Protein AF-A0A1H7ZLP1-F1 (afdb_monomer_lite)

Foldseek 3Di:
DDDPDPDPDDPDDPQQPQFDLDLVRLLVLAPDPVLSVVLVVQCVVADPDPSNSVSSVVSRVNSSVVSVVVPDDPPDDDCPDVVVVVPPPPDPPDDDDD

Radius of gyration: 26.91 Å; chains: 1; bounding box: 45×44×89 Å

pLDDT: mean 73.46, std 20.81, range [41.5, 97.12]

Secondary structure (DSSP, 8-state):
-----------S-TTS----SSHHHHHHH-S-HHHHHHHHHHHHHSPTTHHHHHHHHHHHHHHHHHHHHHH----------TTTTTS-----------

Organism: Streptacidiphilus jiangxiensis (NCBI:txid235985)

Sequence (98 aa):
MSVEAIEPGSDGDPRIPDIPANIQAIGPALASPAARLQFYAQAMAATAGAEIDAVLQRGRFQALLDQAGRSVPPTGGRRVGLEELAAPLGGVDALDAG

Structure (mmCIF, N/CA/C/O backbone):
data_AF-A0A1H7ZLP1-F1
#
_entry.id   AF-A0A1H7ZLP1-F1
#
loop_
_atom_site.group_PDB
_atom_site.id
_atom_site.type_symbol
_atom_site.label_atom_id
_atom_site.label_alt_id
_atom_site.label_comp_id
_atom_site.label_asym_id
_atom_site.label_entity_id
_atom_site.label_seq_id
_atom_site.pdbx_PDB_ins_code
_atom_site.Cartn_x
_atom_site.Cartn_y
_atom_site.Cartn_z
_atom_site.occupancy
_atom_site.B_iso_or_equiv
_atom_site.auth_seq_id
_atom_site.auth_comp_id
_atom_site.auth_asym_id
_atom_site.auth_atom_id
_atom_site.pdbx_PDB_model_num
ATOM 1 N N . MET A 1 1 ? -36.496 -18.226 4.625 1.00 43.16 1 MET A N 1
ATOM 2 C CA . MET A 1 1 ? -35.477 -18.058 3.572 1.00 43.16 1 MET A CA 1
ATOM 3 C C . MET A 1 1 ? -34.137 -18.021 4.277 1.00 43.16 1 MET A C 1
ATOM 5 O O . MET A 1 1 ? -33.868 -17.049 4.969 1.00 43.16 1 MET A O 1
ATOM 9 N N . SER A 1 2 ? -33.390 -19.121 4.234 1.00 52.16 2 SER A N 1
ATOM 10 C CA . SER A 1 2 ? -32.070 -19.211 4.861 1.00 52.16 2 SER A CA 1
ATOM 11 C C . SER A 1 2 ? -31.060 -18.630 3.885 1.00 52.16 2 SER A C 1
ATOM 13 O O . SER A 1 2 ? -30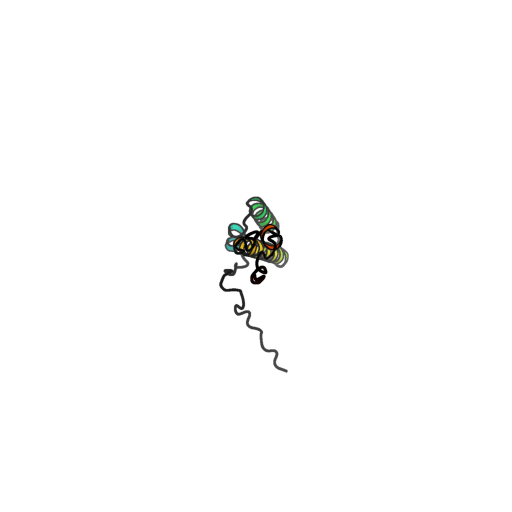.961 -19.102 2.758 1.00 52.16 2 SER A O 1
ATOM 15 N N . VAL A 1 3 ? -30.387 -17.557 4.286 1.00 52.09 3 VAL A N 1
ATOM 16 C CA . VAL A 1 3 ? -29.283 -16.986 3.517 1.00 52.09 3 VAL A CA 1
ATOM 17 C C . VAL A 1 3 ? -28.084 -17.884 3.798 1.00 52.09 3 VAL A C 1
ATOM 19 O O . VAL A 1 3 ? -27.564 -17.873 4.912 1.00 52.09 3 VAL A O 1
ATOM 22 N N . GLU A 1 4 ? -27.712 -18.728 2.837 1.00 44.59 4 GLU A N 1
ATOM 23 C CA . GLU A 1 4 ? -26.442 -19.451 2.891 1.00 44.59 4 GLU A CA 1
ATOM 24 C C . GLU A 1 4 ? -25.311 -18.422 2.978 1.00 44.59 4 GLU A C 1
ATOM 26 O O . GLU A 1 4 ? -25.197 -17.519 2.146 1.00 44.59 4 GLU A O 1
ATOM 31 N N . ALA A 1 5 ? -24.518 -18.522 4.044 1.00 48.53 5 ALA A N 1
ATOM 32 C CA . ALA A 1 5 ? -23.298 -17.755 4.187 1.00 48.53 5 ALA A CA 1
ATOM 33 C C . ALA A 1 5 ? -22.345 -18.208 3.081 1.00 48.53 5 ALA A C 1
ATOM 35 O O . ALA A 1 5 ? -21.915 -19.358 3.061 1.00 48.53 5 ALA A O 1
ATOM 36 N N . ILE A 1 6 ? -22.046 -17.309 2.148 1.00 53.41 6 ILE A N 1
ATOM 37 C CA . ILE A 1 6 ? -20.998 -17.522 1.156 1.00 53.41 6 ILE A CA 1
ATOM 38 C C . ILE A 1 6 ? -19.692 -17.592 1.948 1.00 53.41 6 ILE A C 1
ATOM 40 O O . ILE A 1 6 ? -19.193 -16.566 2.415 1.00 53.41 6 ILE A O 1
ATOM 44 N N . GLU A 1 7 ? -19.176 -18.801 2.164 1.00 46.16 7 GLU A N 1
ATOM 45 C CA . GLU A 1 7 ? -17.825 -18.982 2.677 1.00 46.16 7 GLU A CA 1
ATOM 46 C C . GLU A 1 7 ? -16.863 -18.308 1.688 1.00 46.16 7 GLU A C 1
ATOM 48 O O . GLU A 1 7 ? -16.895 -18.628 0.497 1.00 46.16 7 GLU A O 1
ATOM 53 N N . PRO A 1 8 ? -16.003 -17.368 2.119 1.00 48.88 8 PRO A N 1
ATOM 54 C CA . PRO A 1 8 ? -14.962 -16.809 1.265 1.00 48.88 8 PRO A CA 1
ATOM 55 C C . PRO A 1 8 ? -13.826 -17.835 1.126 1.00 48.88 8 PRO A C 1
ATOM 57 O O . PRO A 1 8 ? -12.705 -17.629 1.584 1.00 48.88 8 PRO A O 1
ATOM 60 N N . GLY A 1 9 ? -14.140 -18.987 0.539 1.00 45.09 9 GLY A N 1
ATOM 61 C CA . GLY A 1 9 ? -13.229 -20.085 0.276 1.00 45.09 9 GLY A CA 1
ATOM 62 C C . GLY A 1 9 ? -12.772 -20.067 -1.175 1.00 45.09 9 GLY A C 1
ATOM 63 O O . GLY A 1 9 ? -13.370 -20.717 -2.015 1.00 45.09 9 GLY A O 1
ATOM 64 N N . SER A 1 10 ? -11.691 -19.333 -1.439 1.00 51.53 10 SER A N 1
ATOM 65 C CA . SER A 1 10 ? -10.617 -19.765 -2.346 1.00 51.53 10 SER A CA 1
ATOM 66 C C . SER A 1 10 ? -11.020 -20.328 -3.726 1.00 51.53 10 SER A C 1
ATOM 68 O O . SER A 1 10 ? -10.698 -21.463 -4.051 1.00 51.53 10 SER A O 1
ATOM 70 N N . ASP A 1 11 ? -11.626 -19.498 -4.577 1.00 48.88 11 ASP A N 1
ATOM 71 C CA . ASP A 1 11 ? -11.683 -19.729 -6.037 1.00 48.88 11 ASP A CA 1
ATOM 72 C C . ASP A 1 11 ? -10.654 -18.837 -6.772 1.00 48.88 11 ASP A C 1
ATOM 74 O O . ASP A 1 11 ? -10.862 -18.337 -7.878 1.00 48.88 11 ASP A O 1
ATOM 78 N N . GLY A 1 12 ? -9.533 -18.549 -6.102 1.00 53.75 12 GLY A N 1
ATOM 79 C CA . GLY A 1 12 ? -8.404 -17.840 -6.698 1.00 53.75 12 GLY A CA 1
ATOM 80 C C . GLY A 1 12 ? -7.593 -18.803 -7.554 1.00 53.75 12 GLY A C 1
ATOM 81 O O . GLY A 1 12 ? -7.298 -19.908 -7.103 1.00 53.75 12 GLY A O 1
ATOM 82 N N . ASP A 1 13 ? -7.224 -18.392 -8.772 1.00 53.44 13 ASP A N 1
ATOM 83 C CA . ASP A 1 13 ? -6.274 -19.136 -9.607 1.00 53.44 13 ASP A CA 1
ATOM 84 C C . ASP A 1 13 ? -5.090 -19.587 -8.725 1.00 53.44 13 ASP A C 1
ATOM 86 O O . ASP A 1 13 ? -4.419 -18.726 -8.147 1.00 53.44 13 ASP A O 1
ATOM 90 N N . PRO A 1 14 ? -4.807 -20.899 -8.595 1.00 57.22 14 PRO A N 1
ATOM 91 C CA . PRO A 1 14 ? -3.745 -21.407 -7.723 1.00 57.22 14 PRO A CA 1
ATOM 92 C C . PRO A 1 14 ? -2.350 -20.875 -8.091 1.00 57.22 14 PRO A C 1
ATOM 94 O O . PRO A 1 14 ? -1.395 -21.058 -7.337 1.00 57.22 14 PRO A O 1
ATOM 97 N N . ARG A 1 15 ? -2.207 -20.216 -9.247 1.00 62.38 15 ARG A N 1
ATOM 98 C CA . ARG A 1 15 ? -0.986 -19.524 -9.674 1.00 62.38 15 ARG A CA 1
ATOM 99 C C . ARG A 1 15 ? -0.800 -18.152 -9.027 1.00 62.38 15 ARG A C 1
ATOM 101 O O . ARG A 1 15 ? 0.312 -17.626 -9.085 1.00 62.38 15 ARG A O 1
ATOM 108 N N . ILE A 1 16 ? -1.841 -17.569 -8.430 1.00 63.34 16 ILE A N 1
ATOM 109 C CA . ILE A 1 16 ? -1.789 -16.268 -7.756 1.00 63.34 16 ILE A CA 1
ATOM 110 C C . ILE A 1 16 ? -1.950 -16.498 -6.246 1.00 63.34 16 ILE A C 1
ATOM 112 O O . ILE A 1 16 ? -3.074 -16.588 -5.754 1.00 63.34 16 ILE A O 1
ATOM 116 N N . PRO A 1 17 ? -0.835 -16.618 -5.497 1.00 67.44 17 PRO A N 1
ATOM 117 C CA . PRO A 1 17 ? -0.860 -16.638 -4.043 1.00 67.44 17 PRO A CA 1
ATOM 118 C C . PRO A 1 17 ? -1.695 -15.480 -3.502 1.00 67.44 17 PRO A C 1
ATOM 120 O O . PRO A 1 17 ? -1.468 -14.329 -3.875 1.00 67.44 17 PRO A O 1
ATOM 123 N N . ASP A 1 18 ? -2.637 -15.780 -2.610 1.00 82.00 18 ASP A N 1
ATOM 124 C CA . ASP A 1 18 ? -3.404 -14.728 -1.960 1.00 82.00 18 ASP A CA 1
ATOM 125 C C . ASP A 1 18 ? -2.484 -13.839 -1.106 1.00 82.00 18 ASP A C 1
ATOM 127 O O . ASP A 1 18 ? -1.559 -14.318 -0.445 1.00 82.00 18 ASP A O 1
ATOM 131 N N . ILE A 1 19 ? -2.745 -12.533 -1.116 1.00 85.06 19 ILE A N 1
ATOM 132 C CA . ILE A 1 19 ? -1.995 -11.541 -0.343 1.00 85.06 19 ILE A CA 1
ATOM 133 C C . ILE A 1 19 ? -2.864 -11.120 0.844 1.00 85.06 19 ILE A C 1
ATOM 135 O O . ILE A 1 19 ? -3.871 -10.439 0.635 1.00 85.06 19 ILE A O 1
ATOM 139 N N . PRO A 1 20 ? -2.495 -11.461 2.092 1.00 90.12 20 PRO A N 1
ATOM 140 C CA . PRO A 1 20 ? -3.222 -11.009 3.272 1.00 90.12 20 PRO A CA 1
ATOM 141 C C . PRO A 1 20 ? -3.349 -9.482 3.328 1.00 90.12 20 PRO A C 1
ATOM 143 O O . PRO A 1 20 ? -2.403 -8.755 3.022 1.00 90.12 20 PRO A O 1
ATOM 146 N N . ALA A 1 21 ? -4.503 -8.981 3.776 1.00 88.44 21 ALA A N 1
ATOM 147 C CA . ALA A 1 21 ? -4.773 -7.547 3.899 1.00 88.44 21 ALA A CA 1
ATOM 148 C C . ALA A 1 21 ? -4.083 -6.932 5.135 1.00 88.44 21 ALA A C 1
ATOM 150 O O . ALA A 1 21 ? -4.735 -6.460 6.058 1.00 88.44 21 ALA A O 1
ATOM 151 N N . ASN A 1 22 ? -2.751 -6.972 5.181 1.00 92.62 22 ASN A N 1
ATOM 152 C CA . ASN A 1 22 ? -1.954 -6.337 6.227 1.00 92.62 22 ASN A CA 1
ATOM 153 C C . ASN A 1 22 ? -0.679 -5.699 5.653 1.00 92.62 22 ASN A C 1
ATOM 155 O O . ASN A 1 22 ? -0.196 -6.069 4.583 1.00 92.62 22 ASN A O 1
ATOM 15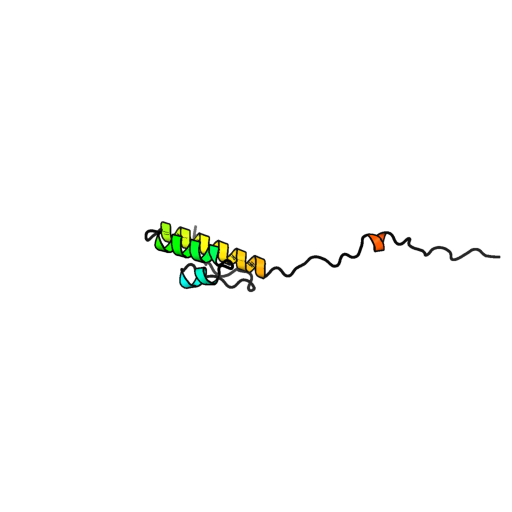9 N N . ILE A 1 23 ? -0.121 -4.733 6.386 1.00 92.94 23 ILE A N 1
ATOM 160 C CA . ILE A 1 23 ? 1.024 -3.922 5.939 1.00 92.94 23 ILE A CA 1
ATOM 161 C C . ILE A 1 23 ? 2.259 -4.787 5.629 1.00 92.94 23 ILE A C 1
ATOM 163 O O . ILE A 1 23 ? 2.977 -4.512 4.665 1.00 92.94 23 ILE A O 1
ATOM 167 N N . GLN A 1 24 ? 2.500 -5.830 6.430 1.00 93.62 24 GLN A N 1
ATOM 168 C CA . GLN A 1 24 ? 3.675 -6.701 6.315 1.00 93.62 24 GLN A CA 1
ATOM 169 C C . GLN A 1 24 ? 3.626 -7.590 5.068 1.00 93.62 24 GLN A C 1
ATOM 171 O O . GLN A 1 24 ? 4.672 -7.889 4.502 1.00 93.62 24 GLN A O 1
ATOM 176 N N . ALA A 1 25 ? 2.429 -7.975 4.623 1.00 93.00 25 ALA A N 1
ATOM 177 C CA . ALA A 1 25 ? 2.220 -8.761 3.414 1.00 93.00 25 ALA A CA 1
ATOM 178 C C . ALA A 1 25 ? 2.166 -7.888 2.152 1.00 93.00 25 ALA A C 1
ATOM 180 O O . ALA A 1 25 ? 2.811 -8.202 1.153 1.00 93.00 25 ALA A O 1
ATOM 181 N N . ILE A 1 26 ? 1.434 -6.770 2.195 1.00 93.62 26 ILE A N 1
ATOM 182 C CA . ILE A 1 26 ? 1.210 -5.912 1.021 1.00 93.62 26 ILE A CA 1
ATOM 183 C C . ILE A 1 26 ? 2.490 -5.186 0.606 1.00 93.62 26 ILE A C 1
ATOM 185 O O . ILE A 1 26 ? 2.825 -5.146 -0.577 1.00 93.62 26 ILE A O 1
ATOM 189 N N . GLY A 1 27 ? 3.220 -4.616 1.567 1.00 93.19 27 GLY A N 1
ATOM 190 C CA . GLY A 1 27 ? 4.385 -3.786 1.278 1.00 93.19 27 GLY A CA 1
ATOM 191 C C . GLY A 1 27 ? 5.444 -4.498 0.423 1.00 93.19 27 GLY A C 1
ATOM 192 O O . GLY A 1 27 ? 5.797 -3.986 -0.633 1.00 93.19 27 GLY A O 1
ATOM 193 N N . PRO A 1 28 ? 5.932 -5.692 0.794 1.00 93.12 28 PRO A N 1
ATOM 194 C CA . PRO A 1 28 ? 6.894 -6.437 -0.021 1.00 93.12 28 PRO A CA 1
ATOM 195 C C . PRO A 1 28 ? 6.339 -6.951 -1.358 1.00 93.12 28 PRO A C 1
ATOM 197 O O . PRO A 1 28 ? 7.120 -7.183 -2.280 1.00 93.12 28 PRO A O 1
ATOM 200 N N . ALA A 1 29 ? 5.022 -7.146 -1.472 1.00 91.88 29 ALA A N 1
ATOM 201 C CA . ALA A 1 29 ? 4.400 -7.711 -2.668 1.00 91.88 29 ALA A CA 1
ATOM 202 C C . ALA A 1 29 ? 4.316 -6.712 -3.841 1.00 91.88 29 ALA A C 1
ATOM 204 O O . ALA A 1 29 ? 4.380 -7.118 -5.007 1.00 91.88 29 ALA A O 1
ATOM 205 N N . LEU A 1 30 ? 4.249 -5.410 -3.546 1.00 93.38 30 LEU A N 1
ATOM 206 C CA . LEU A 1 30 ? 4.286 -4.335 -4.543 1.00 93.38 30 LEU A CA 1
ATOM 207 C C . LEU A 1 30 ? 5.620 -4.332 -5.310 1.00 93.38 30 LEU A C 1
ATOM 209 O O . LEU A 1 30 ? 6.702 -4.289 -4.719 1.00 93.38 30 LEU A O 1
ATOM 213 N N . ALA A 1 31 ? 5.553 -4.329 -6.643 1.00 90.62 31 ALA A N 1
ATOM 214 C CA . ALA A 1 31 ? 6.728 -4.437 -7.509 1.00 90.62 31 ALA A CA 1
ATOM 215 C C . ALA A 1 31 ? 7.608 -3.180 -7.457 1.00 90.62 31 ALA A C 1
ATOM 217 O O . ALA A 1 31 ? 8.838 -3.256 -7.410 1.00 90.62 31 ALA A O 1
ATOM 218 N N . SER A 1 32 ? 6.978 -2.005 -7.476 1.00 93.06 32 SER A N 1
ATOM 219 C CA . SER A 1 32 ? 7.684 -0.729 -7.584 1.00 93.06 32 SER A CA 1
ATOM 220 C C . SER A 1 32 ? 8.161 -0.224 -6.215 1.00 93.06 32 SER A C 1
ATOM 222 O O . SER A 1 32 ? 7.356 -0.121 -5.286 1.00 93.06 32 SER A O 1
ATOM 224 N N . PRO A 1 33 ? 9.441 0.176 -6.063 1.00 92.81 33 PRO A N 1
ATOM 225 C CA . PRO A 1 33 ? 9.912 0.882 -4.869 1.00 92.81 33 PRO A CA 1
ATOM 226 C C . PRO A 1 33 ? 9.095 2.144 -4.554 1.00 92.81 33 PRO A C 1
ATOM 228 O O . PRO A 1 33 ? 8.817 2.416 -3.389 1.00 92.81 33 PRO A O 1
ATOM 231 N N . ALA A 1 34 ? 8.658 2.883 -5.579 1.00 94.19 34 ALA A N 1
ATOM 232 C CA . ALA A 1 34 ? 7.839 4.080 -5.396 1.00 94.19 34 ALA A CA 1
ATOM 233 C C . ALA A 1 34 ? 6.440 3.735 -4.859 1.00 94.19 34 ALA A C 1
ATOM 235 O O . ALA A 1 34 ? 5.972 4.372 -3.917 1.00 94.19 34 ALA A O 1
ATOM 236 N N . ALA A 1 35 ? 5.810 2.682 -5.394 1.00 93.69 35 ALA A N 1
ATOM 237 C CA . ALA A 1 35 ? 4.509 2.211 -4.911 1.00 93.69 35 ALA A CA 1
ATOM 238 C C . ALA A 1 35 ? 4.584 1.744 -3.450 1.00 93.69 35 ALA A C 1
ATOM 240 O O . ALA A 1 35 ? 3.699 2.053 -2.656 1.00 93.69 35 ALA A O 1
ATOM 241 N N . ARG A 1 36 ? 5.677 1.067 -3.071 1.00 96.12 36 ARG A N 1
ATOM 242 C CA . ARG A 1 36 ? 5.938 0.656 -1.683 1.00 96.12 36 ARG A CA 1
ATOM 243 C C . ARG A 1 36 ? 6.024 1.842 -0.735 1.00 96.12 36 ARG A C 1
ATOM 245 O O . ARG A 1 36 ? 5.354 1.852 0.293 1.00 96.12 36 ARG A O 1
ATOM 252 N N . LEU A 1 37 ? 6.818 2.850 -1.091 1.00 96.50 37 LEU A N 1
ATOM 253 C CA . LEU A 1 37 ? 6.959 4.062 -0.283 1.00 96.50 37 LEU A CA 1
ATOM 254 C C . LEU A 1 37 ? 5.626 4.800 -0.134 1.00 96.50 37 LEU A C 1
ATOM 256 O O . LEU A 1 37 ? 5.267 5.190 0.974 1.00 96.50 37 LEU A O 1
ATOM 260 N N . GLN A 1 38 ? 4.872 4.943 -1.224 1.00 96.31 38 GLN A N 1
ATOM 261 C CA . GLN A 1 38 ? 3.559 5.581 -1.194 1.00 96.31 38 GLN A CA 1
ATOM 262 C C . GLN A 1 38 ? 2.570 4.812 -0.308 1.00 96.31 38 GLN A C 1
ATOM 264 O O . GLN A 1 38 ? 1.860 5.429 0.484 1.00 96.31 38 GLN A O 1
ATOM 269 N N . PHE A 1 39 ? 2.551 3.481 -0.403 1.00 96.94 39 PHE A N 1
ATOM 270 C CA . PHE A 1 39 ? 1.716 2.632 0.442 1.00 96.94 39 PHE A CA 1
ATOM 271 C C . PHE A 1 39 ? 2.047 2.810 1.928 1.00 96.94 39 PHE A C 1
ATOM 273 O O . PHE A 1 39 ? 1.145 3.053 2.726 1.00 96.94 39 PHE A O 1
ATOM 280 N N . TYR A 1 40 ? 3.329 2.761 2.308 1.00 97.00 40 TYR A N 1
ATOM 281 C CA . TYR A 1 40 ? 3.721 2.962 3.705 1.00 97.00 40 TYR A CA 1
ATOM 282 C C . TYR A 1 40 ? 3.403 4.371 4.207 1.00 97.00 40 TYR A C 1
ATOM 284 O O . TYR A 1 40 ? 2.937 4.517 5.333 1.00 97.00 40 TYR A O 1
ATOM 292 N N . ALA A 1 41 ? 3.600 5.400 3.380 1.00 97.12 41 ALA A N 1
ATOM 293 C CA . ALA A 1 41 ? 3.244 6.768 3.741 1.00 97.12 41 ALA A CA 1
ATOM 294 C C . ALA A 1 41 ? 1.736 6.908 4.008 1.00 97.12 41 ALA A C 1
ATOM 296 O O . ALA A 1 41 ? 1.342 7.500 5.009 1.00 97.12 41 ALA A O 1
ATOM 297 N N . GLN A 1 42 ? 0.895 6.314 3.156 1.00 96.19 42 GLN A N 1
ATOM 298 C CA . GLN A 1 42 ? -0.557 6.302 3.343 1.00 96.19 42 GLN A CA 1
ATOM 299 C C . GLN A 1 42 ? -0.968 5.504 4.580 1.00 96.19 42 GLN A C 1
ATOM 301 O O . GLN A 1 42 ? -1.804 5.966 5.346 1.00 96.19 42 GLN A O 1
ATOM 306 N N . ALA A 1 43 ? -0.358 4.340 4.810 1.00 94.75 43 ALA A N 1
ATOM 307 C CA . ALA A 1 43 ? -0.661 3.509 5.969 1.00 94.75 43 ALA A CA 1
ATOM 308 C C . ALA A 1 43 ? -0.277 4.190 7.293 1.00 94.75 43 ALA A C 1
ATOM 310 O O . ALA A 1 43 ? -0.971 4.014 8.286 1.00 94.75 43 ALA A O 1
ATOM 311 N N . MET A 1 44 ? 0.801 4.981 7.305 1.00 95.31 44 MET A N 1
ATOM 312 C CA . MET A 1 44 ? 1.215 5.761 8.478 1.00 95.31 44 MET A CA 1
ATOM 313 C C . MET A 1 44 ? 0.368 7.020 8.693 1.00 95.31 44 MET A C 1
ATOM 315 O O . MET A 1 44 ? 0.225 7.464 9.828 1.00 95.31 44 MET A O 1
ATOM 319 N N . ALA A 1 45 ? -0.164 7.609 7.620 1.00 95.50 45 ALA A N 1
ATOM 320 C CA . ALA A 1 45 ? -1.023 8.789 7.695 1.00 95.50 45 ALA A CA 1
ATOM 321 C C . ALA A 1 45 ? -2.488 8.451 8.019 1.00 95.50 45 ALA A C 1
ATOM 323 O O . ALA A 1 45 ? -3.216 9.317 8.495 1.00 95.50 45 ALA A O 1
ATOM 324 N N . ALA A 1 46 ? -2.916 7.217 7.746 1.00 94.31 46 ALA A N 1
ATOM 325 C CA . ALA A 1 46 ? -4.289 6.784 7.935 1.00 94.31 46 ALA A CA 1
ATOM 326 C C . ALA A 1 46 ? -4.654 6.620 9.415 1.00 94.31 46 ALA A C 1
ATOM 328 O O . ALA A 1 46 ? -3.922 6.028 10.211 1.00 94.31 46 ALA A O 1
ATOM 329 N N . THR A 1 47 ? -5.852 7.075 9.760 1.00 93.56 47 THR A N 1
ATOM 330 C CA . THR A 1 47 ? -6.475 6.816 11.054 1.00 93.56 47 THR A CA 1
ATOM 331 C C . THR A 1 47 ? -6.932 5.355 11.133 1.00 93.56 47 THR A C 1
ATOM 333 O O . THR A 1 47 ? -7.267 4.721 10.128 1.00 93.56 47 THR A O 1
ATOM 336 N N . ALA A 1 48 ? -6.973 4.800 12.345 1.00 89.12 48 ALA A N 1
ATOM 337 C CA . ALA A 1 48 ? -7.518 3.465 12.573 1.00 89.12 48 ALA A CA 1
ATOM 338 C C . ALA A 1 48 ? -8.987 3.345 12.109 1.00 89.12 48 ALA A C 1
ATOM 340 O O . ALA A 1 48 ? -9.752 4.311 12.153 1.00 89.12 48 ALA A O 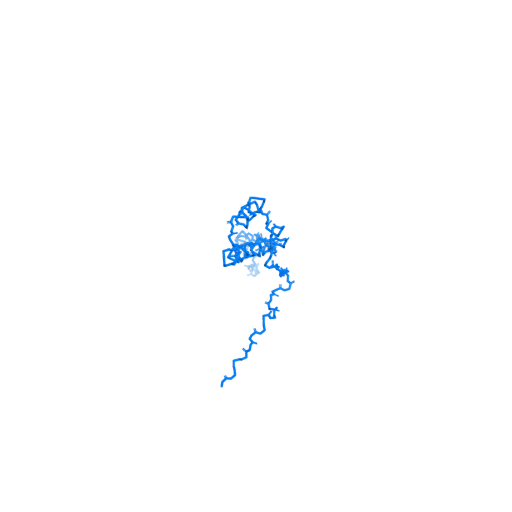1
ATOM 341 N N . GLY A 1 49 ? -9.388 2.135 11.708 1.00 92.50 49 GLY A N 1
ATOM 342 C CA . GLY A 1 49 ? -10.722 1.835 11.186 1.00 92.50 49 GLY A CA 1
ATOM 343 C C . GLY A 1 49 ? -10.791 1.935 9.661 1.00 92.50 49 GLY A C 1
ATOM 344 O O . GLY A 1 49 ? -9.893 1.483 8.957 1.00 92.50 49 GLY A O 1
ATOM 345 N N . ALA A 1 50 ? -11.856 2.547 9.142 1.00 92.81 50 ALA A N 1
ATOM 346 C CA . ALA A 1 50 ? -12.169 2.502 7.713 1.00 92.81 50 ALA A CA 1
ATOM 347 C C . ALA A 1 50 ? -11.083 3.110 6.801 1.00 92.81 50 ALA A C 1
ATOM 349 O O . ALA A 1 50 ? -10.954 2.709 5.644 1.00 92.81 50 ALA A O 1
ATOM 350 N N . GLU A 1 51 ? -10.307 4.077 7.299 1.00 93.94 51 GLU A N 1
ATOM 351 C CA . GLU A 1 51 ? -9.266 4.737 6.508 1.00 93.94 51 GLU A CA 1
ATOM 352 C C . GLU A 1 51 ? -8.084 3.797 6.242 1.00 93.94 51 GLU A C 1
ATOM 354 O O . GLU A 1 51 ? -7.705 3.599 5.084 1.00 93.94 51 GLU A O 1
ATOM 359 N N . ILE A 1 52 ? -7.551 3.146 7.283 1.00 94.56 52 ILE A N 1
ATOM 360 C CA . ILE A 1 52 ? -6.493 2.146 7.107 1.00 94.56 52 ILE A CA 1
ATOM 361 C C . ILE A 1 52 ? -6.997 0.934 6.316 1.00 94.56 52 ILE A C 1
ATOM 363 O O . ILE A 1 52 ? -6.279 0.451 5.442 1.00 94.56 52 ILE A O 1
ATOM 367 N N . ASP A 1 53 ? -8.246 0.503 6.513 1.00 94.75 53 ASP A N 1
ATOM 368 C CA . ASP A 1 53 ? -8.836 -0.597 5.739 1.00 94.75 53 ASP A CA 1
ATOM 369 C C . ASP A 1 53 ? -8.857 -0.281 4.236 1.00 94.75 53 ASP A C 1
ATOM 371 O O . ASP A 1 53 ? -8.488 -1.121 3.411 1.00 94.75 53 ASP A O 1
ATOM 375 N N . ALA A 1 54 ? -9.211 0.951 3.858 1.00 95.12 54 ALA A N 1
ATOM 376 C CA . ALA A 1 54 ? -9.197 1.388 2.465 1.00 95.12 54 ALA A CA 1
ATOM 377 C C . ALA A 1 54 ? -7.779 1.402 1.867 1.00 95.12 54 ALA A C 1
ATOM 379 O O . ALA A 1 54 ? -7.592 1.008 0.709 1.00 95.12 54 ALA A O 1
ATOM 380 N N . VAL A 1 55 ? -6.775 1.822 2.645 1.00 96.50 55 VAL A N 1
ATOM 381 C CA . VAL A 1 55 ? -5.363 1.784 2.229 1.00 96.50 55 VAL A CA 1
ATOM 382 C C . VAL A 1 55 ? -4.899 0.341 2.022 1.00 96.50 55 VAL A C 1
ATOM 384 O O . VAL A 1 55 ? -4.288 0.035 0.995 1.00 96.50 55 VAL A O 1
ATOM 387 N N . LEU A 1 56 ? -5.230 -0.562 2.948 1.00 95.88 56 LEU A N 1
ATOM 388 C CA . LEU A 1 56 ? -4.886 -1.982 2.859 1.00 95.88 56 LEU A CA 1
ATOM 389 C C . LEU A 1 56 ? -5.546 -2.650 1.649 1.00 95.88 56 LEU A C 1
ATOM 391 O O . LEU A 1 56 ? -4.875 -3.355 0.898 1.00 95.88 56 LEU A O 1
ATOM 395 N N . GLN A 1 57 ? -6.829 -2.386 1.398 1.00 94.75 57 GLN A N 1
ATOM 396 C CA . GLN A 1 57 ? -7.533 -2.938 0.238 1.00 94.75 57 GLN A CA 1
ATOM 397 C C . GLN A 1 57 ? -6.931 -2.454 -1.083 1.00 94.75 57 GLN A C 1
ATOM 399 O O . GLN A 1 57 ? -6.657 -3.257 -1.977 1.00 94.75 57 GLN A O 1
ATOM 404 N N . ARG A 1 58 ? -6.655 -1.150 -1.201 1.00 94.69 58 ARG A N 1
ATOM 405 C CA . ARG A 1 58 ? -6.047 -0.581 -2.410 1.00 94.69 58 ARG A CA 1
ATOM 406 C C . ARG A 1 58 ? -4.641 -1.124 -2.648 1.00 94.69 58 ARG A C 1
ATOM 408 O O . ARG A 1 58 ? -4.309 -1.482 -3.776 1.00 94.69 58 ARG A O 1
ATOM 415 N N . GLY A 1 59 ? -3.834 -1.212 -1.592 1.00 94.94 59 GLY A N 1
ATOM 416 C CA . GLY A 1 59 ? -2.492 -1.778 -1.660 1.00 94.94 59 GLY A CA 1
ATOM 417 C C . GLY A 1 59 ? -2.506 -3.255 -2.062 1.00 94.94 59 GLY A C 1
ATOM 418 O O . GLY A 1 59 ? -1.755 -3.647 -2.953 1.00 94.94 59 GLY A O 1
ATOM 419 N N . ARG A 1 60 ? -3.401 -4.061 -1.474 1.00 94.12 60 ARG A N 1
ATOM 420 C CA . ARG A 1 60 ? -3.589 -5.478 -1.829 1.00 94.12 60 ARG A CA 1
ATOM 421 C C . ARG A 1 60 ? -3.980 -5.641 -3.294 1.00 94.12 60 ARG A C 1
ATOM 423 O O . ARG A 1 60 ? -3.374 -6.447 -3.992 1.00 94.12 60 ARG A O 1
ATOM 430 N N . PHE A 1 61 ? -4.948 -4.861 -3.769 1.00 91.12 61 PHE A N 1
ATOM 431 C CA . PHE A 1 61 ? -5.377 -4.901 -5.165 1.00 91.12 61 PHE A CA 1
ATOM 432 C C . PHE A 1 61 ? -4.223 -4.585 -6.126 1.00 91.12 61 PHE A C 1
ATOM 434 O O . PHE A 1 61 ? -3.989 -5.332 -7.073 1.00 91.12 61 PHE A O 1
ATOM 441 N N . GLN A 1 62 ? -3.446 -3.535 -5.844 1.00 92.88 62 GLN A N 1
ATOM 442 C CA . GLN A 1 62 ? -2.270 -3.200 -6.649 1.00 92.88 62 GLN A CA 1
ATOM 443 C C . GLN A 1 62 ? -1.226 -4.324 -6.636 1.00 92.88 62 GLN A C 1
ATOM 445 O O . GLN A 1 62 ? -0.671 -4.660 -7.678 1.00 92.88 62 GLN A O 1
ATOM 450 N N . ALA A 1 63 ? -0.969 -4.930 -5.477 1.00 91.88 63 ALA A N 1
ATOM 451 C CA . ALA A 1 63 ? -0.001 -6.013 -5.363 1.00 91.88 63 ALA A CA 1
ATOM 452 C C . ALA A 1 63 ? -0.431 -7.266 -6.150 1.00 91.88 63 ALA A C 1
ATOM 454 O O . ALA A 1 63 ? 0.401 -7.890 -6.808 1.00 91.88 63 ALA A O 1
ATOM 455 N N . LEU A 1 64 ? -1.730 -7.588 -6.155 1.00 89.81 64 LEU A N 1
ATOM 456 C CA . LEU A 1 64 ? -2.290 -8.664 -6.977 1.00 89.81 64 LEU A CA 1
ATOM 457 C C . LEU A 1 64 ? -2.145 -8.369 -8.477 1.00 89.81 64 LEU A C 1
ATOM 459 O O . LEU A 1 64 ? -1.765 -9.259 -9.235 1.00 89.81 64 LEU A O 1
ATOM 463 N N . LEU A 1 65 ? -2.373 -7.124 -8.916 1.00 88.50 65 LEU A N 1
ATOM 464 C CA . LEU A 1 65 ? -2.142 -6.721 -10.311 1.00 88.50 65 LEU A CA 1
ATOM 465 C C . LEU A 1 65 ? -0.665 -6.836 -10.708 1.00 88.50 65 LEU A C 1
ATOM 467 O O . LEU A 1 65 ? -0.348 -7.365 -11.774 1.00 88.50 65 LEU A O 1
ATOM 471 N N . ASP A 1 66 ? 0.244 -6.394 -9.840 1.00 88.25 66 ASP A N 1
ATOM 472 C CA . ASP A 1 66 ? 1.690 -6.492 -10.059 1.00 88.25 66 ASP A CA 1
ATOM 473 C C . ASP A 1 66 ? 2.161 -7.955 -10.152 1.00 88.25 66 ASP A C 1
ATOM 475 O O . ASP A 1 66 ? 3.152 -8.257 -10.825 1.00 88.25 66 ASP A O 1
ATOM 479 N N . GLN A 1 67 ? 1.485 -8.866 -9.451 1.00 84.31 67 GLN A N 1
ATOM 480 C CA . GLN A 1 67 ? 1.754 -10.300 -9.495 1.00 84.31 67 GLN A CA 1
ATOM 481 C C . GLN A 1 67 ? 1.166 -10.942 -10.754 1.00 84.31 67 GLN A C 1
ATOM 483 O O . GLN A 1 67 ? 1.873 -11.678 -11.444 1.00 84.31 67 GLN A O 1
ATOM 488 N N . ALA A 1 68 ? -0.071 -10.590 -11.112 1.00 82.69 68 ALA A N 1
ATOM 489 C CA . ALA A 1 68 ? -0.717 -11.031 -12.342 1.00 82.69 68 ALA A CA 1
ATOM 490 C C . ALA A 1 68 ? 0.100 -10.616 -13.578 1.00 82.69 68 ALA A C 1
ATOM 492 O O . ALA A 1 68 ? 0.401 -11.453 -14.428 1.00 82.69 68 ALA A O 1
ATOM 493 N N . GLY A 1 69 ? 0.566 -9.364 -13.632 1.00 77.88 69 GLY A N 1
ATOM 494 C CA . GLY A 1 69 ? 1.411 -8.853 -14.716 1.00 77.88 69 GLY A CA 1
ATOM 495 C C . GLY A 1 69 ? 2.771 -9.551 -14.833 1.00 77.88 69 GLY A C 1
ATOM 496 O O . GLY A 1 69 ? 3.286 -9.697 -15.937 1.00 77.88 69 GLY A O 1
ATOM 497 N N . ARG A 1 70 ? 3.336 -10.044 -13.720 1.00 69.12 70 ARG A N 1
ATOM 498 C CA . ARG A 1 70 ? 4.544 -10.893 -13.724 1.00 69.12 70 ARG A CA 1
ATOM 499 C C . ARG A 1 70 ? 4.265 -12.323 -14.188 1.00 69.12 70 ARG A C 1
ATOM 501 O O . ARG A 1 70 ? 5.157 -12.968 -14.727 1.00 69.12 70 ARG A O 1
ATOM 508 N N . SER A 1 71 ? 3.050 -12.816 -13.957 1.00 60.06 71 SER A 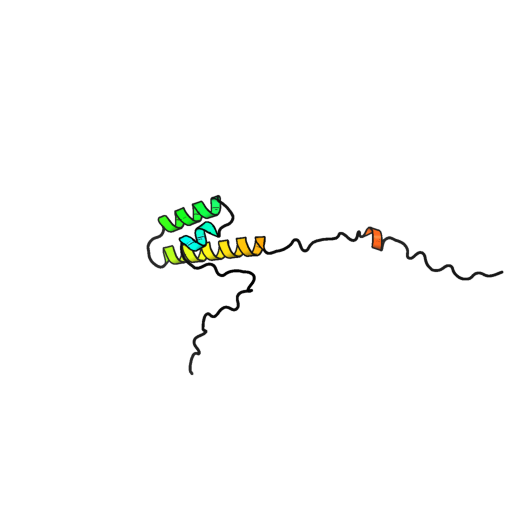N 1
ATOM 509 C CA . SER A 1 71 ? 2.635 -14.181 -14.291 1.00 60.06 71 SER A CA 1
ATOM 510 C C . SER A 1 71 ? 2.134 -14.364 -15.725 1.00 60.06 71 SER A C 1
ATOM 512 O O . SER A 1 71 ? 1.935 -15.504 -16.130 1.00 60.06 71 SER A O 1
ATOM 514 N N . VAL A 1 72 ? 1.959 -13.291 -16.509 1.00 51.94 72 VAL A N 1
ATOM 515 C CA . VAL A 1 72 ? 1.696 -13.397 -17.951 1.00 51.94 72 VAL A CA 1
ATOM 516 C C . VAL A 1 72 ? 3.009 -13.767 -18.657 1.00 51.94 72 VAL A C 1
ATOM 518 O O . VAL A 1 72 ? 3.869 -12.897 -18.815 1.00 51.94 72 VAL A O 1
ATOM 521 N N . PRO A 1 73 ? 3.215 -15.022 -19.111 1.00 50.50 73 PRO A N 1
ATOM 522 C CA . PRO A 1 73 ? 4.281 -15.287 -20.066 1.00 50.50 73 PRO A CA 1
ATOM 523 C C . PRO A 1 73 ? 3.998 -14.473 -21.338 1.00 50.50 73 PRO A C 1
ATOM 525 O O . PRO A 1 73 ? 2.826 -14.319 -21.702 1.00 50.50 73 PRO A O 1
ATOM 528 N N . PRO A 1 74 ? 5.024 -13.967 -22.048 1.00 49.72 74 PRO A N 1
ATOM 529 C CA . PRO A 1 74 ? 4.830 -13.301 -23.329 1.00 49.72 74 PRO A CA 1
ATOM 530 C C . PRO A 1 74 ? 4.209 -14.291 -24.321 1.00 49.72 74 PRO A C 1
ATOM 532 O O . PRO A 1 74 ? 4.894 -15.050 -25.002 1.00 49.72 74 PRO A O 1
ATOM 535 N N . THR A 1 75 ? 2.883 -14.297 -24.398 1.00 54.88 75 THR A N 1
ATOM 536 C CA . THR A 1 75 ? 2.134 -15.053 -25.396 1.00 54.88 75 THR A CA 1
ATOM 537 C C . THR A 1 75 ? 1.958 -14.124 -26.588 1.00 54.88 75 THR A C 1
ATOM 539 O O . THR A 1 75 ? 0.913 -13.517 -26.787 1.00 54.88 75 THR A O 1
ATOM 542 N N . GLY A 1 76 ? 3.046 -13.920 -27.326 1.00 47.53 76 GLY A N 1
ATOM 543 C CA . GLY A 1 76 ? 3.070 -13.073 -28.514 1.00 47.53 76 GLY A CA 1
ATOM 544 C C . GLY A 1 76 ? 4.504 -12.7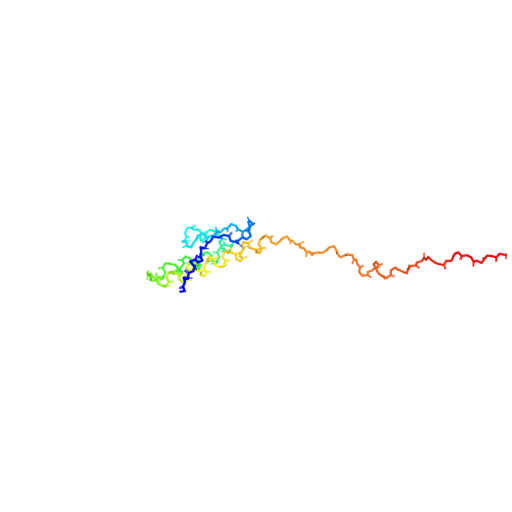13 -28.896 1.00 47.53 76 GLY A C 1
ATOM 545 O O . GLY A 1 76 ? 5.209 -12.068 -28.137 1.00 47.53 76 GLY A O 1
ATOM 546 N N . GLY A 1 77 ? 5.032 -13.098 -30.046 1.00 47.56 77 GLY A N 1
ATOM 547 C CA . GLY A 1 77 ? 4.461 -13.916 -31.093 1.00 47.56 77 GLY A CA 1
ATOM 548 C C . GLY A 1 77 ? 5.599 -14.389 -31.980 1.00 47.56 77 GLY A C 1
ATOM 549 O O . GLY A 1 77 ? 6.481 -13.614 -32.355 1.00 47.56 77 GLY A O 1
ATOM 550 N N . ARG A 1 78 ? 5.569 -15.670 -32.345 1.00 44.50 78 ARG A N 1
ATOM 551 C CA . ARG A 1 78 ? 6.225 -16.103 -33.571 1.00 44.50 78 ARG A CA 1
ATOM 552 C C . ARG A 1 78 ? 5.481 -15.351 -34.672 1.00 44.50 78 ARG A C 1
ATOM 554 O O . ARG A 1 78 ? 4.355 -15.708 -35.000 1.00 44.50 78 ARG A O 1
ATOM 561 N N . ARG A 1 79 ? 6.057 -14.248 -35.157 1.00 55.25 79 ARG A N 1
ATOM 562 C CA . ARG A 1 79 ? 5.671 -13.661 -36.439 1.00 55.25 79 ARG A CA 1
ATOM 563 C C . ARG A 1 79 ? 5.985 -14.732 -37.479 1.00 55.25 79 ARG A C 1
ATOM 565 O O . ARG A 1 79 ? 7.079 -14.757 -38.026 1.00 55.25 79 ARG A O 1
ATOM 572 N N . VAL A 1 80 ? 5.066 -15.674 -37.671 1.00 53.06 80 VAL A N 1
ATOM 573 C CA . VAL A 1 80 ? 4.946 -16.363 -38.950 1.00 53.06 80 VAL A CA 1
ATOM 574 C C . VAL A 1 80 ? 4.601 -15.229 -39.897 1.00 53.06 80 VAL A C 1
ATOM 576 O O . VAL A 1 80 ? 3.545 -14.606 -39.768 1.00 53.06 80 VAL A O 1
ATOM 579 N N . GLY A 1 81 ? 5.609 -14.803 -40.652 1.00 52.47 81 GLY A N 1
ATOM 580 C CA . GLY A 1 81 ? 5.530 -13.613 -41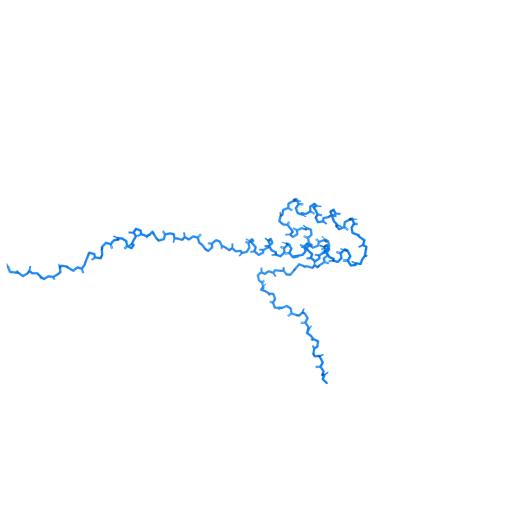.472 1.00 52.47 81 GLY A CA 1
ATOM 581 C C . GLY A 1 81 ? 4.323 -13.720 -42.389 1.00 52.47 81 GLY A C 1
ATOM 582 O O . GLY A 1 81 ? 4.063 -14.769 -42.970 1.00 52.47 81 GLY A O 1
ATOM 583 N N . LEU A 1 82 ? 3.624 -12.605 -42.577 1.00 51.88 82 LEU A N 1
ATOM 584 C CA . LEU A 1 82 ? 2.723 -12.426 -43.718 1.00 51.88 82 LEU A CA 1
ATOM 585 C C . LEU A 1 82 ? 3.426 -12.712 -45.067 1.00 51.88 82 LEU A C 1
ATOM 587 O O . LEU A 1 82 ? 2.755 -12.875 -46.078 1.00 51.88 82 LEU A O 1
ATOM 591 N N . GLU A 1 83 ? 4.757 -12.828 -45.073 1.00 53.22 83 GLU A N 1
ATOM 592 C CA . GLU A 1 83 ? 5.583 -13.285 -46.193 1.00 53.22 83 GLU A CA 1
ATOM 593 C C . GLU A 1 83 ? 5.433 -14.788 -46.509 1.00 53.22 83 GLU A C 1
ATOM 595 O O . GLU A 1 83 ? 5.595 -15.162 -47.665 1.00 53.22 83 GLU A O 1
ATOM 600 N N . GLU A 1 84 ? 5.052 -15.652 -45.555 1.00 48.69 84 GLU A N 1
ATOM 601 C CA . GLU A 1 84 ? 4.788 -17.081 -45.833 1.00 48.69 84 GLU A CA 1
ATOM 602 C C . GLU A 1 84 ? 3.414 -17.290 -46.502 1.00 48.69 84 GLU A C 1
ATOM 604 O O . GLU A 1 84 ? 3.242 -18.199 -47.307 1.00 48.69 84 GLU A O 1
ATOM 609 N N . LEU A 1 85 ? 2.456 -16.384 -46.261 1.00 54.12 85 LEU A N 1
ATOM 610 C CA . LEU A 1 85 ? 1.160 -16.335 -46.960 1.00 54.12 85 LEU A CA 1
ATOM 611 C C . LEU A 1 85 ? 1.250 -15.710 -48.364 1.00 54.12 85 LEU A C 1
ATOM 613 O O . LEU A 1 85 ? 0.296 -15.803 -49.134 1.00 54.12 85 LEU A O 1
ATOM 617 N N . ALA A 1 86 ? 2.374 -15.064 -48.691 1.00 55.81 86 ALA A N 1
ATOM 618 C CA . ALA A 1 86 ? 2.645 -14.496 -50.010 1.00 55.81 86 ALA A CA 1
ATOM 619 C C . ALA A 1 86 ? 3.441 -15.447 -50.914 1.00 55.81 86 ALA A C 1
ATOM 621 O O . ALA A 1 86 ? 3.666 -15.124 -52.081 1.00 55.81 86 ALA A O 1
ATOM 622 N N . ALA A 1 87 ? 3.862 -16.612 -50.406 1.00 52.56 87 ALA A N 1
ATOM 623 C CA . ALA A 1 87 ? 4.416 -17.651 -51.255 1.00 52.56 87 ALA A CA 1
ATOM 624 C C . ALA A 1 87 ? 3.297 -18.141 -52.190 1.00 52.56 87 ALA A C 1
ATOM 626 O O . ALA A 1 87 ? 2.298 -18.686 -51.707 1.00 52.56 87 ALA A O 1
ATOM 627 N N . PRO A 1 88 ? 3.408 -17.945 -53.518 1.00 51.59 88 PRO A N 1
ATOM 628 C CA . PRO A 1 88 ? 2.481 -18.586 -54.428 1.00 51.59 88 PRO A CA 1
ATOM 629 C C . PRO A 1 88 ? 2.590 -20.090 -54.182 1.00 51.59 88 PRO A C 1
ATOM 631 O O . PRO A 1 88 ? 3.693 -20.637 -54.135 1.00 51.59 88 PRO A O 1
ATOM 634 N N . LEU A 1 89 ? 1.442 -20.742 -53.997 1.00 56.38 89 LEU A N 1
ATOM 635 C CA . LEU A 1 89 ? 1.299 -22.193 -54.039 1.00 56.38 89 LEU A CA 1
ATOM 636 C C . LEU A 1 89 ? 1.765 -22.665 -55.427 1.00 56.38 89 LEU A C 1
ATOM 638 O O . LEU A 1 89 ? 0.972 -22.832 -56.349 1.00 56.38 89 LEU A O 1
ATOM 642 N N . GLY A 1 90 ? 3.079 -22.794 -55.601 1.00 53.09 90 GLY A N 1
ATOM 643 C CA . GLY A 1 90 ? 3.728 -23.272 -56.812 1.00 53.09 90 GLY A CA 1
ATOM 644 C C . GLY A 1 90 ? 3.554 -24.776 -56.890 1.00 53.09 90 GLY A C 1
ATOM 645 O O . GLY A 1 90 ? 4.434 -25.530 -56.488 1.00 53.09 90 GLY A O 1
ATOM 646 N N . GLY A 1 91 ? 2.379 -25.202 -57.340 1.00 51.62 91 GLY A N 1
ATOM 647 C CA . GLY A 1 91 ? 2.021 -26.608 -57.406 1.00 51.62 91 GLY A CA 1
ATOM 648 C C . GLY A 1 91 ? 0.764 -26.861 -58.222 1.00 51.62 91 GLY A C 1
ATOM 649 O O . GLY A 1 91 ? -0.177 -27.420 -57.679 1.00 51.62 91 GLY A O 1
ATOM 650 N N . VAL A 1 92 ? 0.760 -26.469 -59.501 1.00 53.47 92 VAL A N 1
ATOM 651 C CA . VAL A 1 92 ? -0.072 -27.073 -60.561 1.00 53.47 92 VAL A CA 1
ATOM 652 C C . VAL A 1 92 ? 0.605 -26.886 -61.926 1.00 53.47 92 VAL A C 1
ATOM 654 O O . VAL A 1 92 ? 0.200 -26.052 -62.714 1.00 53.47 92 VAL A O 1
ATOM 657 N N . ASP A 1 93 ? 1.647 -27.665 -62.204 1.00 47.66 93 ASP A N 1
ATOM 658 C CA . ASP A 1 93 ? 1.990 -28.027 -63.589 1.00 47.66 93 ASP A CA 1
ATOM 659 C C . ASP A 1 93 ? 2.526 -29.461 -63.592 1.00 47.66 93 ASP A C 1
ATOM 661 O O . ASP A 1 93 ? 3.701 -29.761 -63.793 1.00 47.66 93 ASP A O 1
ATOM 665 N N . ALA A 1 94 ? 1.618 -30.377 -63.267 1.00 53.47 94 ALA A N 1
ATOM 666 C CA . ALA A 1 94 ? 1.637 -31.685 -63.886 1.00 53.47 94 ALA A CA 1
ATOM 667 C C . ALA A 1 94 ? 0.669 -31.612 -65.073 1.00 53.47 94 ALA A C 1
ATOM 669 O O . ALA A 1 94 ? -0.471 -31.201 -64.870 1.00 53.47 94 ALA A O 1
ATOM 670 N N . LEU A 1 95 ? 1.119 -32.106 -66.234 1.00 50.62 95 LEU A N 1
ATOM 671 C CA . LEU A 1 95 ? 0.341 -32.512 -67.421 1.00 50.62 95 LEU A CA 1
ATOM 672 C C . LEU A 1 95 ? 0.205 -31.498 -68.575 1.00 50.62 95 LEU A C 1
ATOM 674 O O . LEU A 1 95 ? -0.854 -30.918 -68.771 1.00 50.62 95 LEU A O 1
ATOM 678 N N . ASP A 1 96 ? 1.230 -31.456 -69.430 1.00 41.50 96 ASP A N 1
ATOM 679 C CA . ASP A 1 96 ? 1.086 -31.430 -70.900 1.00 41.50 96 ASP A CA 1
ATOM 680 C C . ASP A 1 96 ? 2.371 -32.076 -71.475 1.00 41.50 96 ASP A C 1
ATOM 682 O O . ASP A 1 96 ? 3.463 -31.540 -71.322 1.00 41.50 96 ASP A O 1
ATOM 686 N N . ALA A 1 97 ? 2.427 -33.393 -71.691 1.00 44.47 97 ALA A N 1
ATOM 687 C CA . ALA A 1 97 ? 1.913 -34.139 -72.841 1.00 44.47 97 ALA A CA 1
ATOM 688 C C . ALA A 1 97 ? 2.581 -33.750 -74.178 1.00 44.47 97 ALA A C 1
ATOM 690 O O . ALA A 1 97 ? 2.333 -32.676 -74.704 1.00 44.47 97 ALA A O 1
ATOM 691 N N . GLY A 1 98 ? 3.330 -34.703 -74.753 1.00 41.88 98 GLY A N 1
ATOM 692 C CA . GLY A 1 98 ? 3.476 -34.861 -76.210 1.00 41.88 98 GLY A CA 1
ATOM 693 C C . GLY A 1 98 ? 4.699 -34.241 -76.854 1.00 41.88 98 GLY A C 1
ATOM 694 O O . GLY A 1 98 ? 4.574 -33.109 -77.358 1.00 41.88 98 GLY A O 1
#